Protein AF-A0A2C7A6H1-F1 (afdb_monomer)

Foldseek 3Di:
DPPVQLVVVQVVCCVPPVDGQPDVVSSVVSVCVVVVVVVVVVCPPPDVVVVPPPDPVVVVVVPDDDD

Structure (mmCIF, N/CA/C/O backbone):
data_AF-A0A2C7A6H1-F1
#
_entry.id   AF-A0A2C7A6H1-F1
#
loop_
_atom_site.group_PDB
_atom_site.id
_atom_site.type_symbol
_atom_site.label_atom_id
_atom_site.label_alt_id
_atom_site.label_comp_id
_atom_site.label_asym_id
_atom_site.label_entity_id
_atom_site.label_seq_id
_atom_site.pdbx_PDB_ins_code
_atom_site.Cartn_x
_atom_site.Cartn_y
_atom_site.Cartn_z
_atom_site.occupancy
_atom_site.B_iso_or_equiv
_atom_site.auth_seq_id
_atom_site.auth_comp_id
_atom_site.auth_asym_id
_atom_site.auth_atom_id
_atom_site.pdbx_PDB_model_num
ATOM 1 N N . MET A 1 1 ? 8.204 -15.709 -6.105 1.00 69.69 1 MET A N 1
ATOM 2 C CA . MET A 1 1 ? 8.078 -14.309 -6.543 1.00 69.69 1 MET A CA 1
ATOM 3 C C . MET A 1 1 ? 7.023 -14.294 -7.631 1.00 69.69 1 MET A C 1
ATOM 5 O O . MET A 1 1 ? 7.140 -15.097 -8.550 1.00 69.69 1 MET A O 1
ATOM 9 N N . ASP A 1 2 ? 5.953 -13.519 -7.460 1.00 91.00 2 ASP A N 1
ATOM 10 C CA . ASP A 1 2 ? 4.874 -13.437 -8.449 1.00 91.00 2 ASP A CA 1
ATOM 11 C C . ASP A 1 2 ? 5.272 -12.447 -9.550 1.00 91.00 2 ASP A C 1
ATOM 13 O O . ASP A 1 2 ? 5.199 -11.231 -9.383 1.00 91.00 2 ASP A O 1
ATOM 17 N N . GLU A 1 3 ? 5.762 -12.983 -10.665 1.00 93.81 3 GLU A N 1
ATOM 18 C CA . GLU A 1 3 ? 6.244 -12.183 -11.796 1.00 93.81 3 GLU A CA 1
ATOM 19 C C . GLU A 1 3 ? 5.116 -11.436 -12.520 1.00 93.81 3 GLU A C 1
ATOM 21 O O . GLU A 1 3 ? 5.365 -10.382 -13.108 1.00 93.81 3 GLU A O 1
ATOM 26 N N . ILE A 1 4 ? 3.876 -11.940 -12.461 1.00 95.88 4 ILE A N 1
ATOM 27 C CA . ILE A 1 4 ? 2.718 -11.255 -13.049 1.00 95.88 4 ILE A CA 1
ATOM 28 C C . ILE A 1 4 ? 2.427 -10.004 -12.227 1.00 95.88 4 ILE A C 1
ATOM 30 O O . ILE A 1 4 ? 2.355 -8.907 -12.782 1.00 95.88 4 ILE A O 1
ATOM 34 N N . PHE A 1 5 ? 2.364 -10.151 -10.903 1.00 94.75 5 PHE A N 1
ATOM 35 C CA . PHE A 1 5 ? 2.125 -9.027 -10.004 1.00 94.75 5 PHE A CA 1
ATOM 36 C C . PHE A 1 5 ? 3.198 -7.935 -10.140 1.00 94.75 5 PHE A C 1
ATOM 38 O O . PHE A 1 5 ? 2.878 -6.750 -10.210 1.00 94.75 5 PHE A O 1
ATOM 45 N N . ILE A 1 6 ? 4.477 -8.312 -10.242 1.00 95.44 6 ILE A N 1
ATOM 46 C CA . ILE A 1 6 ? 5.574 -7.348 -10.434 1.00 95.44 6 ILE A CA 1
ATOM 47 C C . ILE A 1 6 ? 5.414 -6.579 -11.750 1.00 95.44 6 ILE A C 1
ATOM 49 O O . ILE A 1 6 ? 5.610 -5.361 -11.779 1.00 95.44 6 ILE A O 1
ATOM 53 N N . ALA A 1 7 ? 5.042 -7.263 -12.836 1.00 95.94 7 ALA A N 1
ATOM 54 C CA . ALA A 1 7 ? 4.811 -6.622 -14.126 1.00 95.94 7 ALA A CA 1
ATOM 55 C C . ALA A 1 7 ? 3.632 -5.634 -14.071 1.00 95.94 7 ALA A C 1
ATOM 57 O O . ALA A 1 7 ? 3.724 -4.525 -14.602 1.00 95.94 7 ALA A O 1
ATOM 58 N N . GLU A 1 8 ? 2.546 -5.997 -13.389 1.00 96.25 8 GLU A N 1
ATOM 59 C CA . GLU A 1 8 ? 1.372 -5.138 -13.202 1.00 96.25 8 GLU A CA 1
ATOM 60 C C . GLU A 1 8 ? 1.666 -3.925 -12.309 1.00 96.25 8 GLU A C 1
ATOM 62 O O . GLU A 1 8 ? 1.283 -2.795 -12.641 1.00 96.25 8 GLU A O 1
ATOM 67 N N . ALA A 1 9 ? 2.400 -4.128 -11.212 1.00 95.12 9 ALA A N 1
ATOM 68 C CA . ALA A 1 9 ? 2.860 -3.058 -10.333 1.00 95.12 9 ALA A CA 1
ATOM 69 C C . ALA A 1 9 ? 3.768 -2.074 -11.091 1.00 95.12 9 ALA A C 1
ATOM 71 O O . ALA A 1 9 ? 3.576 -0.859 -11.006 1.00 95.12 9 ALA A O 1
ATOM 72 N N . GLY A 1 10 ? 4.695 -2.585 -11.909 1.00 96.06 10 GLY A N 1
ATOM 73 C CA . GLY A 1 10 ? 5.547 -1.776 -12.782 1.00 96.06 10 GLY A CA 1
ATOM 74 C C . GLY A 1 10 ? 4.757 -0.988 -13.830 1.00 96.06 10 GLY A C 1
ATOM 75 O O . GLY A 1 10 ? 4.981 0.210 -14.004 1.00 96.06 10 GLY A O 1
ATOM 76 N N . ALA A 1 11 ? 3.781 -1.618 -14.490 1.00 97.31 11 ALA A N 1
ATOM 77 C CA . ALA A 1 11 ? 2.908 -0.943 -15.451 1.00 97.31 11 ALA A CA 1
ATOM 78 C C . ALA A 1 11 ? 2.071 0.168 -14.793 1.00 97.31 11 ALA A C 1
ATOM 80 O O . ALA A 1 11 ? 1.857 1.227 -15.388 1.00 97.31 11 ALA A O 1
ATOM 81 N N . THR A 1 12 ? 1.624 -0.056 -13.557 1.00 96.25 12 THR A N 1
ATOM 82 C CA . THR A 1 12 ? 0.889 0.927 -12.755 1.00 96.25 12 THR A CA 1
ATOM 83 C C . THR A 1 12 ? 1.778 2.107 -12.375 1.00 96.25 12 THR A C 1
ATOM 85 O O . THR A 1 12 ? 1.380 3.253 -12.593 1.00 96.25 12 THR A O 1
ATOM 88 N N . ALA A 1 13 ? 2.996 1.850 -11.887 1.00 95.12 13 ALA A N 1
ATOM 89 C CA . ALA A 1 13 ? 3.975 2.893 -11.592 1.00 95.12 13 ALA A CA 1
ATOM 90 C C . ALA A 1 13 ? 4.260 3.742 -12.840 1.00 95.12 13 ALA A C 1
ATOM 92 O O . ALA A 1 13 ? 4.056 4.954 -12.818 1.00 95.12 13 ALA A O 1
ATOM 93 N N . ARG A 1 14 ? 4.575 3.106 -13.974 1.00 97.69 14 ARG A N 1
ATOM 94 C CA . ARG A 1 14 ? 4.798 3.808 -15.244 1.00 97.69 14 ARG A CA 1
ATOM 95 C C . ARG A 1 14 ? 3.597 4.661 -15.656 1.00 97.69 14 ARG A C 1
ATOM 97 O O . ARG A 1 14 ? 3.779 5.786 -16.109 1.00 97.69 14 ARG A O 1
ATOM 104 N N . ARG A 1 15 ? 2.372 4.147 -15.508 1.00 98.31 15 ARG A N 1
ATOM 105 C CA . ARG A 1 15 ? 1.145 4.863 -15.893 1.00 98.31 15 ARG A CA 1
ATOM 106 C C . ARG A 1 15 ? 0.930 6.138 -15.080 1.00 98.31 15 ARG A C 1
ATOM 108 O O . ARG A 1 15 ? 0.526 7.142 -15.658 1.00 98.31 15 ARG A O 1
ATOM 115 N N . TRP A 1 16 ? 1.162 6.091 -13.771 1.00 97.38 16 TRP A N 1
ATOM 116 C CA . TRP A 1 16 ? 0.809 7.190 -12.868 1.00 97.38 16 TRP A CA 1
ATOM 117 C C . TRP A 1 16 ? 1.957 8.149 -12.571 1.00 97.38 16 TRP A C 1
ATOM 119 O O . TRP A 1 16 ? 1.705 9.327 -12.332 1.00 97.38 16 TRP A O 1
ATOM 129 N N . SER A 1 17 ? 3.202 7.675 -12.597 1.00 96.00 17 SER A N 1
ATOM 130 C CA . SER A 1 17 ? 4.381 8.496 -12.297 1.00 96.00 17 SER A CA 1
ATOM 131 C C . SER A 1 17 ? 5.347 8.648 -13.471 1.00 96.00 17 SER A C 1
ATOM 133 O O . SER A 1 17 ? 6.284 9.437 -13.381 1.00 96.00 17 SER A O 1
ATOM 135 N N . GLY A 1 18 ? 5.147 7.919 -14.575 1.00 97.19 18 GLY A N 1
ATOM 136 C CA . GLY A 1 18 ? 6.066 7.922 -15.718 1.00 97.19 18 GLY A CA 1
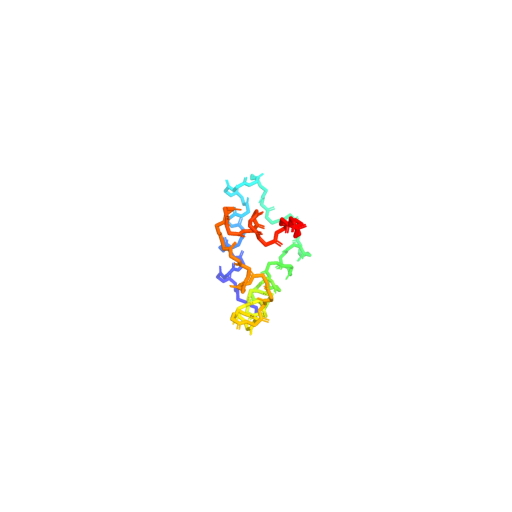ATOM 137 C C . GLY A 1 18 ? 7.379 7.172 -15.469 1.00 97.19 18 GLY A C 1
ATOM 138 O O . GLY A 1 18 ? 8.279 7.248 -16.301 1.00 97.19 18 GLY A O 1
ATOM 139 N N . ILE A 1 19 ? 7.504 6.462 -14.344 1.00 93.81 19 ILE A N 1
ATOM 140 C CA . ILE A 1 19 ? 8.735 5.788 -13.921 1.00 93.81 19 ILE A CA 1
ATOM 141 C C . I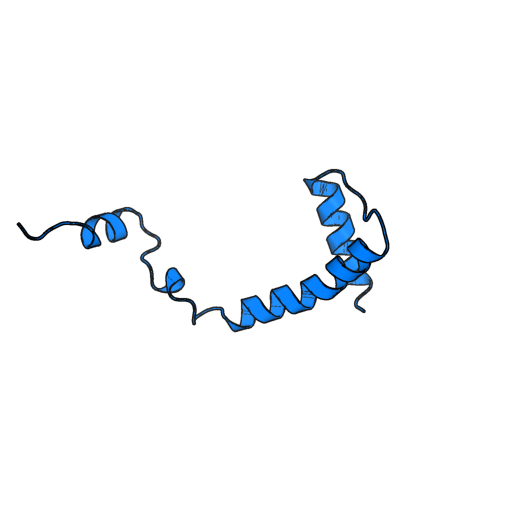LE A 1 19 ? 8.609 4.280 -14.167 1.00 93.81 19 ILE A C 1
ATOM 143 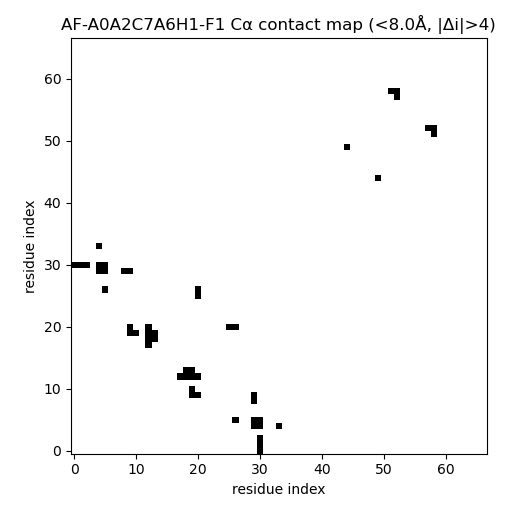O O . ILE A 1 19 ? 7.714 3.629 -13.629 1.00 93.81 19 ILE A O 1
ATOM 147 N N . ASP A 1 20 ? 9.523 3.725 -14.965 1.00 96.12 20 ASP A N 1
ATOM 148 C CA . ASP A 1 20 ? 9.738 2.276 -15.064 1.00 96.12 20 ASP A CA 1
ATOM 149 C C . ASP A 1 20 ? 10.494 1.761 -13.829 1.00 96.12 20 ASP A C 1
ATOM 151 O O . ASP A 1 20 ? 11.182 2.534 -13.165 1.00 96.12 20 ASP A O 1
ATOM 155 N N . ILE A 1 21 ? 10.416 0.456 -13.537 1.00 93.75 21 ILE A N 1
ATOM 156 C CA . ILE A 1 21 ? 11.176 -0.164 -12.436 1.00 93.75 21 ILE A CA 1
ATOM 157 C C . ILE A 1 21 ? 12.680 0.084 -12.670 1.00 93.75 21 ILE A C 1
ATOM 159 O O . ILE A 1 21 ? 13.247 -0.480 -13.607 1.00 93.75 21 ILE A O 1
ATOM 163 N N . PRO A 1 22 ? 13.348 0.918 -11.849 1.00 92.44 22 PRO A N 1
ATOM 164 C CA . PRO A 1 22 ? 14.662 1.452 -12.207 1.00 92.44 22 PRO A CA 1
ATOM 165 C C . PRO A 1 22 ? 15.831 0.520 -11.860 1.00 92.44 22 PRO A C 1
ATOM 167 O O . PRO A 1 22 ? 16.941 0.731 -12.344 1.00 92.44 22 PRO A O 1
ATOM 170 N N . ASN A 1 23 ? 15.627 -0.461 -10.976 1.00 95.56 23 ASN A N 1
ATOM 171 C CA . ASN A 1 23 ? 16.663 -1.376 -10.495 1.00 95.56 23 ASN A CA 1
ATOM 172 C C . ASN A 1 23 ? 16.059 -2.602 -9.785 1.00 95.56 23 ASN A C 1
ATOM 174 O O . ASN A 1 23 ? 14.852 -2.680 -9.554 1.00 95.56 23 ASN A O 1
ATOM 178 N N . GLU A 1 24 ? 16.926 -3.541 -9.404 1.00 95.81 24 GLU A N 1
ATOM 179 C CA . GLU A 1 24 ? 16.538 -4.781 -8.723 1.00 95.81 24 GLU A CA 1
ATOM 180 C C . GLU A 1 24 ? 15.922 -4.540 -7.337 1.00 95.81 24 GLU A C 1
ATOM 182 O O . GLU A 1 24 ? 14.980 -5.225 -6.953 1.00 95.81 24 GLU A O 1
ATOM 187 N N . THR A 1 25 ? 16.376 -3.522 -6.600 1.00 96.50 25 THR A N 1
ATOM 188 C CA . THR A 1 25 ? 15.771 -3.167 -5.306 1.00 96.50 25 THR A CA 1
ATOM 189 C C . THR A 1 25 ? 14.302 -2.792 -5.473 1.00 96.50 25 THR A C 1
ATOM 191 O O . THR A 1 25 ? 13.455 -3.263 -4.722 1.00 96.50 25 THR A O 1
ATOM 194 N N . ALA A 1 26 ? 13.972 -1.992 -6.488 1.00 93.94 26 ALA A N 1
ATOM 195 C CA . ALA A 1 26 ? 12.592 -1.640 -6.792 1.00 93.94 26 ALA A CA 1
ATOM 196 C C . ALA A 1 26 ? 11.764 -2.855 -7.243 1.00 93.94 26 ALA A C 1
ATOM 198 O O . ALA A 1 26 ? 10.587 -2.951 -6.897 1.00 93.94 26 ALA A O 1
ATOM 199 N N . ARG A 1 27 ? 12.375 -3.812 -7.957 1.00 94.81 27 ARG A N 1
ATOM 200 C CA . ARG A 1 27 ? 11.733 -5.092 -8.290 1.00 94.81 27 ARG A CA 1
ATOM 201 C C . ARG A 1 27 ? 11.393 -5.892 -7.032 1.00 94.81 27 ARG A C 1
ATOM 203 O O . ARG A 1 27 ? 10.272 -6.379 -6.913 1.00 94.81 27 ARG A O 1
ATOM 210 N 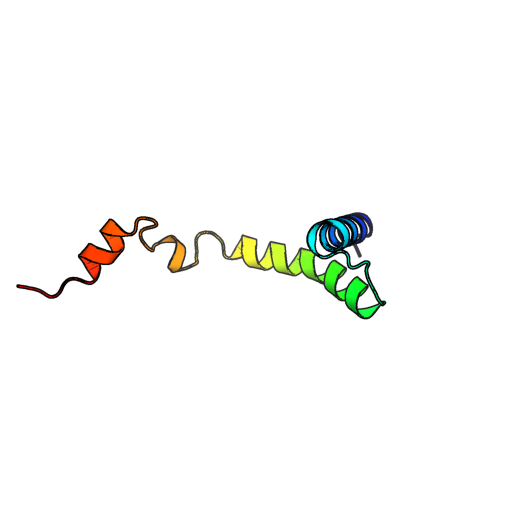N . GLN A 1 28 ? 12.322 -5.982 -6.081 1.00 95.38 28 GLN A N 1
ATOM 211 C CA . GLN A 1 28 ? 12.084 -6.669 -4.813 1.00 95.38 28 GLN A CA 1
ATOM 212 C C . GLN A 1 28 ? 10.988 -5.975 -3.994 1.00 95.38 28 GLN A C 1
ATOM 214 O O . GLN A 1 28 ? 10.090 -6.640 -3.491 1.00 95.38 28 GLN A O 1
ATOM 219 N N . MET A 1 29 ? 10.984 -4.640 -3.943 1.00 93.62 29 MET A N 1
ATOM 220 C CA . MET A 1 29 ? 9.911 -3.885 -3.286 1.00 93.62 29 MET A CA 1
ATOM 221 C C . MET A 1 29 ? 8.538 -4.150 -3.922 1.00 93.62 29 MET A C 1
ATOM 223 O O . MET A 1 29 ? 7.546 -4.272 -3.206 1.00 93.62 29 MET A O 1
ATOM 227 N N . ALA A 1 30 ? 8.466 -4.276 -5.253 1.00 94.31 30 ALA A N 1
ATOM 228 C CA . ALA A 1 30 ? 7.233 -4.664 -5.937 1.00 94.31 30 ALA A CA 1
ATOM 229 C C . ALA A 1 30 ? 6.802 -6.095 -5.574 1.00 94.31 30 ALA A C 1
ATOM 231 O O . ALA A 1 30 ? 5.611 -6.347 -5.421 1.00 94.31 30 ALA A O 1
ATOM 232 N N . ALA A 1 31 ? 7.745 -7.021 -5.379 1.00 94.19 31 ALA A N 1
ATOM 233 C CA . ALA A 1 31 ? 7.439 -8.371 -4.908 1.00 94.19 31 ALA A CA 1
ATOM 234 C C . ALA A 1 31 ? 6.875 -8.373 -3.474 1.00 94.19 31 ALA A C 1
ATOM 236 O O . ALA A 1 31 ? 5.924 -9.099 -3.180 1.00 94.19 31 ALA A O 1
ATOM 237 N N . ASP A 1 32 ? 7.437 -7.540 -2.596 1.00 95.69 32 ASP A N 1
ATOM 238 C CA . ASP A 1 32 ? 7.044 -7.451 -1.186 1.00 95.69 32 ASP A CA 1
ATOM 239 C C . ASP A 1 32 ? 5.690 -6.738 -0.997 1.00 95.69 32 ASP A C 1
ATOM 241 O O . ASP A 1 32 ? 4.986 -6.981 -0.013 1.00 95.69 32 ASP A O 1
ATOM 245 N N . LEU A 1 33 ? 5.281 -5.903 -1.961 1.00 94.44 33 LEU A N 1
ATOM 246 C CA . LEU A 1 33 ? 4.013 -5.172 -1.926 1.00 94.44 33 LEU A CA 1
ATOM 247 C C . LEU A 1 33 ? 2.795 -6.105 -1.832 1.00 94.44 33 LEU A C 1
ATOM 249 O O . LEU A 1 33 ? 1.839 -5.774 -1.136 1.00 94.44 33 LEU A O 1
ATOM 253 N N . LEU A 1 34 ? 2.833 -7.281 -2.467 1.00 91.75 34 LEU A N 1
ATOM 254 C CA . LEU A 1 34 ? 1.732 -8.249 -2.392 1.00 91.75 34 LEU A CA 1
ATOM 255 C C . LEU A 1 34 ? 1.490 -8.721 -0.951 1.00 91.75 34 LEU A C 1
ATOM 257 O O . LEU A 1 34 ? 0.348 -8.798 -0.499 1.00 91.75 34 LEU A O 1
ATOM 261 N N . LYS A 1 35 ? 2.571 -8.987 -0.207 1.00 93.81 35 LYS A N 1
ATOM 262 C CA . LYS A 1 35 ? 2.478 -9.329 1.215 1.00 93.81 35 LYS A CA 1
ATOM 263 C C . LYS A 1 35 ? 1.930 -8.153 2.021 1.00 93.81 35 LYS A C 1
ATOM 265 O O . LYS A 1 35 ? 1.065 -8.358 2.863 1.00 93.81 35 LYS A O 1
ATOM 270 N N . LEU A 1 36 ? 2.414 -6.942 1.756 1.00 95.12 36 LEU A N 1
ATOM 271 C CA . LEU A 1 36 ? 1.964 -5.747 2.466 1.00 95.12 36 LEU A CA 1
ATOM 272 C C . LEU A 1 36 ? 0.458 -5.498 2.277 1.00 95.12 36 LEU A C 1
ATOM 274 O O . LEU A 1 36 ? -0.226 -5.167 3.241 1.00 95.12 36 LEU A O 1
ATOM 278 N N . ILE A 1 37 ? -0.068 -5.701 1.064 1.00 94.00 37 ILE A N 1
ATOM 279 C CA . ILE A 1 37 ? -1.511 -5.629 0.788 1.00 94.00 37 ILE A CA 1
ATOM 280 C C . ILE A 1 37 ? -2.266 -6.646 1.647 1.00 94.00 37 ILE A C 1
ATOM 282 O O . ILE A 1 37 ? -3.198 -6.263 2.348 1.00 94.00 37 ILE A O 1
ATOM 286 N N . ALA A 1 38 ? -1.835 -7.910 1.648 1.00 94.62 38 ALA A N 1
ATOM 287 C CA . ALA A 1 38 ? -2.478 -8.960 2.436 1.00 94.62 38 ALA A CA 1
ATOM 288 C C . ALA A 1 38 ? -2.441 -8.669 3.949 1.00 94.62 38 ALA A C 1
ATOM 290 O O . ALA A 1 38 ? -3.425 -8.901 4.650 1.00 94.62 38 ALA A O 1
ATOM 291 N N . ASP A 1 39 ? -1.330 -8.124 4.450 1.00 95.06 39 ASP A N 1
ATOM 292 C CA . ASP A 1 39 ? -1.195 -7.736 5.855 1.00 95.06 39 ASP A CA 1
ATOM 293 C C . ASP A 1 39 ? -2.187 -6.610 6.218 1.00 95.06 39 ASP A C 1
ATOM 295 O O . ASP A 1 39 ? -2.813 -6.667 7.274 1.00 95.06 39 ASP A O 1
ATOM 299 N N . PHE A 1 40 ? -2.399 -5.620 5.339 1.00 92.88 40 PHE A N 1
ATOM 300 C CA . PHE A 1 40 ? -3.426 -4.589 5.548 1.00 92.88 40 PHE A CA 1
ATOM 301 C C . PHE A 1 40 ? -4.852 -5.132 5.429 1.00 92.88 40 PHE A C 1
ATOM 303 O O . PHE A 1 40 ? -5.725 -4.732 6.197 1.00 92.88 40 PHE A O 1
ATOM 310 N N . GLU A 1 41 ? -5.109 -6.046 4.494 1.00 94.00 41 GLU A N 1
ATOM 311 C CA . GLU A 1 41 ? -6.418 -6.691 4.360 1.00 94.00 41 GLU A CA 1
ATOM 312 C C . GLU A 1 41 ? -6.787 -7.500 5.605 1.00 94.00 41 GLU A C 1
ATOM 314 O O . GLU A 1 41 ? -7.949 -7.493 6.004 1.00 94.00 41 GLU A O 1
ATOM 319 N N . ALA A 1 42 ? -5.809 -8.126 6.263 1.00 94.69 42 ALA A N 1
ATOM 320 C CA . ALA A 1 42 ? -6.014 -8.842 7.520 1.00 94.69 42 ALA A CA 1
ATOM 321 C C . ALA A 1 42 ? -6.384 -7.924 8.699 1.00 94.69 42 ALA A C 1
ATOM 323 O O . ALA A 1 42 ? -6.965 -8.394 9.675 1.00 94.69 42 ALA A O 1
ATOM 324 N N . LEU A 1 43 ? -6.049 -6.633 8.621 1.00 91.25 43 LEU A N 1
ATOM 325 C CA . LEU A 1 43 ? -6.416 -5.636 9.629 1.00 91.25 43 LEU A CA 1
ATOM 326 C C . LEU A 1 43 ? -7.798 -5.015 9.376 1.00 91.25 43 LEU A C 1
ATOM 328 O O . LEU A 1 43 ? -8.336 -4.367 10.270 1.00 91.25 43 LEU A O 1
ATOM 332 N N . ARG A 1 44 ? -8.379 -5.203 8.184 1.00 87.44 44 ARG A N 1
ATOM 333 C CA . ARG A 1 44 ? -9.691 -4.648 7.830 1.00 87.44 44 ARG A CA 1
ATOM 334 C C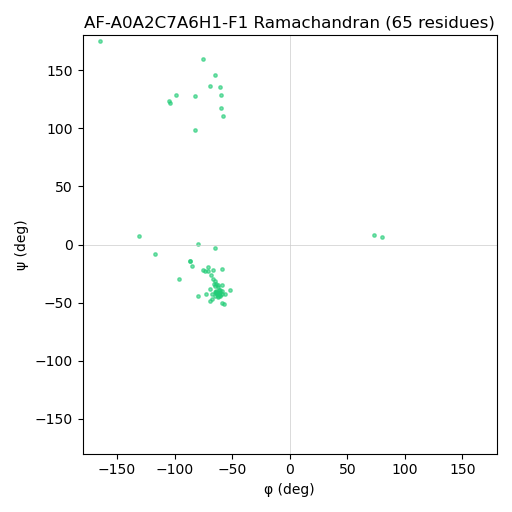 . ARG A 1 44 ? -10.778 -5.172 8.773 1.00 87.44 44 ARG A C 1
ATOM 336 O O . ARG A 1 44 ? -10.863 -6.371 9.029 1.00 87.44 44 ARG A O 1
ATOM 343 N N . GLY A 1 45 ? -11.643 -4.282 9.239 1.00 83.81 45 GLY A N 1
ATOM 344 C CA . GLY A 1 45 ? -12.669 -4.556 10.249 1.00 83.81 45 GLY A CA 1
ATOM 345 C C . GLY A 1 45 ? -12.151 -4.566 11.693 1.00 83.81 45 GLY A C 1
ATOM 346 O O . GLY A 1 45 ? -12.895 -4.953 12.592 1.00 83.81 45 GLY A O 1
ATOM 347 N N . GLY A 1 46 ? -10.885 -4.206 11.918 1.00 85.12 46 GLY A N 1
ATOM 348 C CA . GLY A 1 46 ? -10.257 -4.126 13.240 1.00 85.12 46 GLY A CA 1
ATOM 349 C C . GLY A 1 46 ? -9.503 -2.820 13.486 1.00 85.12 46 GLY A C 1
ATOM 350 O O . GLY A 1 46 ? -8.792 -2.711 14.488 1.00 85.12 46 GLY A O 1
ATOM 351 N N . LEU A 1 47 ? -9.606 -1.844 12.579 1.00 80.44 47 LEU A N 1
ATOM 352 C CA . LEU A 1 47 ? -8.902 -0.572 12.688 1.00 80.44 47 LEU A CA 1
ATOM 353 C C . LEU A 1 47 ? -9.851 0.481 13.260 1.00 80.44 47 LEU A C 1
ATOM 355 O O . LEU A 1 47 ? -10.926 0.700 12.722 1.00 80.44 47 LEU A O 1
ATOM 359 N N . GLY A 1 48 ? -9.433 1.186 14.315 1.00 73.19 48 GLY A N 1
ATOM 360 C CA . GLY A 1 48 ? -10.305 2.139 15.019 1.00 73.19 48 GLY A CA 1
ATOM 361 C C . GLY A 1 48 ? -10.858 3.285 14.158 1.00 73.19 48 GLY A C 1
ATOM 362 O O . GLY A 1 48 ? -11.898 3.832 1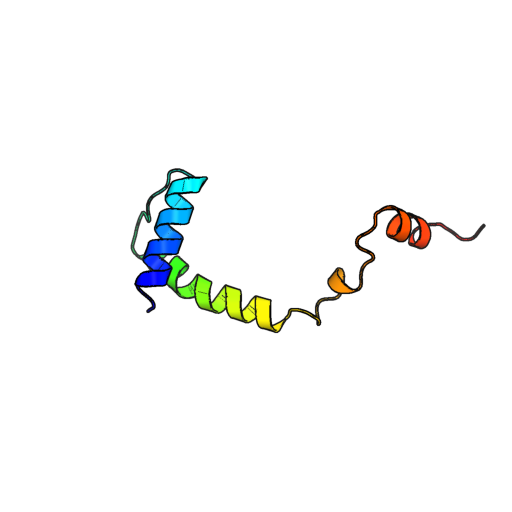4.498 1.00 73.19 48 GLY A O 1
ATOM 363 N N . PHE A 1 49 ? -10.227 3.615 13.022 1.00 74.12 49 PHE A N 1
ATOM 364 C CA . PHE A 1 49 ? -10.779 4.599 12.079 1.00 74.12 49 PHE A CA 1
ATOM 365 C C . PHE A 1 49 ? -12.011 4.083 11.318 1.00 74.12 49 PHE A C 1
ATOM 367 O O . PHE A 1 49 ? -12.748 4.874 10.745 1.00 74.12 49 PHE A O 1
ATOM 374 N N . GLU A 1 50 ? -12.230 2.767 11.254 1.00 76.44 50 GLU A N 1
ATOM 375 C CA . GLU A 1 50 ? -13.413 2.174 10.616 1.00 76.44 50 GLU A CA 1
ATOM 376 C C . GLU A 1 50 ? -14.662 2.341 11.494 1.00 76.44 50 GLU A C 1
ATOM 378 O O . GLU A 1 50 ? -15.780 2.321 10.979 1.00 76.44 50 GLU A O 1
ATOM 383 N N . ASP A 1 51 ? -14.459 2.552 12.797 1.00 74.81 51 ASP A N 1
ATOM 384 C CA . ASP A 1 51 ? -15.499 2.902 13.764 1.00 74.81 51 ASP A CA 1
ATOM 385 C C . ASP A 1 51 ? -15.750 4.420 13.824 1.00 74.81 51 ASP A C 1
ATOM 387 O O . ASP A 1 51 ? -16.762 4.859 14.379 1.00 74.81 51 ASP A O 1
ATOM 391 N N . GLU A 1 52 ? -14.850 5.237 13.261 1.00 70.94 52 GLU A N 1
ATOM 392 C CA . GLU A 1 52 ? -15.053 6.680 13.177 1.00 70.94 52 GLU A CA 1
ATOM 393 C C . GLU A 1 52 ? -16.192 6.985 12.193 1.00 70.94 52 GLU A C 1
ATOM 395 O O . GLU A 1 52 ? -16.265 6.408 11.101 1.00 70.94 52 GLU A O 1
ATOM 400 N N . PRO A 1 53 ? -17.106 7.906 12.537 1.00 67.31 53 PRO A N 1
ATOM 401 C CA . PRO A 1 53 ? -18.151 8.294 11.614 1.00 67.31 53 PRO A CA 1
ATOM 402 C C . PRO A 1 53 ? -17.531 8.877 10.338 1.00 67.31 53 PRO A C 1
ATOM 404 O O . PRO A 1 53 ? -16.909 9.935 10.356 1.00 67.31 53 PRO A O 1
ATOM 407 N N . ALA A 1 54 ? -17.775 8.222 9.200 1.00 68.06 54 ALA A N 1
ATOM 408 C CA . ALA A 1 54 ? -17.331 8.685 7.881 1.00 68.06 54 ALA A CA 1
ATOM 409 C C . ALA A 1 54 ? -17.981 10.016 7.435 1.00 68.06 54 ALA A C 1
ATOM 411 O O . ALA A 1 54 ? -17.678 10.524 6.354 1.00 68.06 54 ALA A O 1
ATOM 412 N N . ASP A 1 55 ? -18.896 10.563 8.242 1.00 69.25 55 ASP A N 1
ATOM 413 C CA . ASP A 1 55 ? -19.590 11.821 8.001 1.00 69.25 55 ASP A CA 1
ATOM 414 C C . ASP A 1 55 ? -19.032 12.937 8.895 1.00 69.25 55 ASP A C 1
ATOM 416 O O . ASP A 1 55 ? -19.050 12.859 10.127 1.00 69.25 55 ASP A O 1
ATOM 420 N N . PHE A 1 56 ? -18.588 14.011 8.245 1.00 69.75 56 PHE A N 1
ATOM 421 C CA . PHE A 1 56 ? -18.048 15.213 8.873 1.00 69.75 56 PHE A CA 1
ATOM 422 C C . PHE A 1 56 ? -18.989 15.783 9.945 1.00 69.75 56 PHE A C 1
ATOM 424 O O . PHE A 1 56 ? -18.538 16.182 11.016 1.00 69.75 56 PHE A O 1
ATOM 431 N N . GLU A 1 57 ? -20.303 15.761 9.705 1.00 75.06 57 GLU A N 1
ATOM 432 C CA . GLU A 1 57 ? -21.307 16.290 10.638 1.00 75.06 57 GLU A CA 1
ATOM 433 C C . GLU A 1 57 ? -21.482 15.433 11.903 1.00 75.06 57 GLU A C 1
ATOM 435 O O . GLU A 1 57 ? -21.971 15.909 12.933 1.00 75.06 57 GLU A O 1
ATOM 440 N N . ALA A 1 58 ? -21.125 14.150 11.855 1.00 75.25 58 ALA A N 1
ATOM 441 C CA . ALA A 1 58 ? -21.114 13.289 13.034 1.00 75.25 58 ALA A CA 1
ATOM 442 C C . ALA A 1 58 ? -19.850 13.529 13.875 1.00 75.25 58 ALA A C 1
ATOM 444 O O . ALA A 1 58 ? -19.975 13.764 15.075 1.00 75.25 58 ALA A O 1
ATOM 445 N N . ALA A 1 59 ? -18.675 13.636 13.245 1.00 77.19 59 ALA A N 1
ATOM 446 C CA . ALA A 1 59 ? -17.444 14.025 13.938 1.00 77.19 59 ALA A CA 1
ATOM 447 C C . ALA A 1 59 ? -17.559 15.415 14.603 1.00 77.19 59 ALA A C 1
ATOM 449 O O . ALA A 1 59 ? -17.141 15.608 15.744 1.00 77.19 59 ALA A O 1
ATOM 450 N N . LEU A 1 60 ? -18.199 16.383 13.932 1.00 77.44 60 LEU A N 1
ATOM 451 C CA . LEU A 1 60 ? -18.384 17.738 14.463 1.00 77.44 60 LEU A CA 1
ATOM 452 C C . LEU A 1 60 ? -19.282 17.779 15.714 1.00 77.44 60 LEU A C 1
ATOM 454 O O . LEU A 1 60 ? -1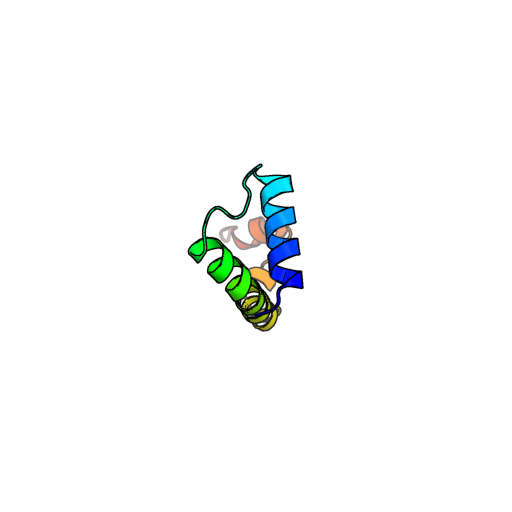9.107 18.641 16.577 1.00 77.44 60 LEU A O 1
ATOM 458 N N . ARG A 1 61 ? -20.255 16.862 15.814 1.00 77.88 61 ARG A N 1
ATOM 459 C CA . ARG A 1 61 ? -21.142 16.738 16.980 1.00 77.88 61 ARG A CA 1
ATOM 460 C C . ARG A 1 61 ? -20.419 16.155 18.187 1.00 77.88 61 ARG A C 1
ATOM 462 O O . ARG A 1 61 ? -20.594 16.689 19.280 1.00 77.88 61 ARG A O 1
ATOM 469 N N . ASP A 1 62 ? -19.594 15.133 17.984 1.00 77.12 62 ASP A N 1
ATOM 470 C CA . ASP A 1 62 ? -18.826 14.495 19.060 1.00 77.12 62 ASP A CA 1
ATOM 471 C C . ASP A 1 62 ? -17.763 15.432 19.652 1.00 77.12 62 ASP A C 1
ATOM 473 O O . ASP A 1 62 ? -17.468 15.370 20.844 1.00 77.12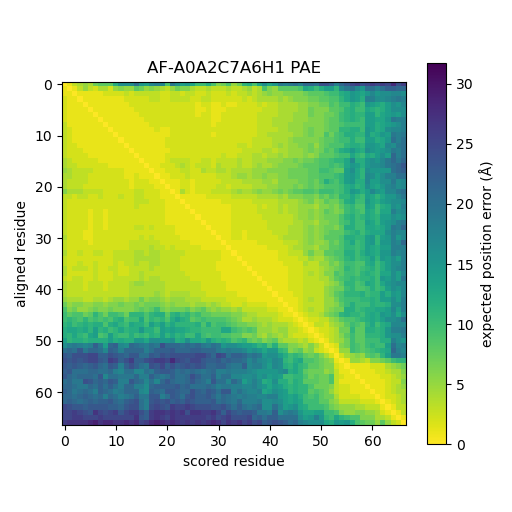 62 ASP A O 1
ATOM 477 N N . CYS A 1 63 ? -17.228 16.360 18.853 1.00 80.69 63 CYS A N 1
ATOM 478 C CA . CYS A 1 63 ? -16.270 17.366 19.317 1.00 80.69 63 CYS A CA 1
ATOM 479 C C . CYS A 1 63 ? -16.898 18.571 20.045 1.00 80.69 63 CYS A C 1
ATOM 481 O O . CYS A 1 63 ? -16.175 19.496 20.418 1.00 80.69 63 CYS A O 1
ATOM 483 N N . LYS A 1 64 ? -18.223 18.624 20.222 1.00 84.19 64 LYS A N 1
ATOM 484 C CA . LYS A 1 64 ? -18.888 19.790 20.815 1.00 84.19 64 LYS A CA 1
ATOM 485 C C . LYS A 1 64 ? -18.825 19.740 22.347 1.00 84.19 64 LYS A C 1
ATOM 487 O O . LYS A 1 64 ? -19.239 18.758 22.956 1.00 84.19 64 LYS A O 1
ATOM 492 N N . GLU A 1 65 ? -18.349 20.814 22.977 1.00 73.69 65 GLU A N 1
ATOM 493 C CA . GLU A 1 65 ? -18.313 20.912 24.444 1.00 73.69 65 GLU A CA 1
ATOM 494 C C . GLU A 1 65 ? -19.736 20.929 25.046 1.00 73.69 65 GLU A C 1
ATOM 496 O O . GLU A 1 65 ? -20.653 21.489 24.427 1.00 73.69 65 GLU A O 1
ATOM 501 N N . PRO A 1 66 ? -19.950 20.337 26.240 1.00 73.94 66 PRO A N 1
ATOM 502 C CA . PRO A 1 66 ? -21.233 20.412 26.929 1.00 73.94 66 PRO A CA 1
ATOM 503 C C . PRO A 1 66 ? -21.599 21.871 27.220 1.00 73.94 66 PRO A C 1
ATOM 505 O O . PRO A 1 66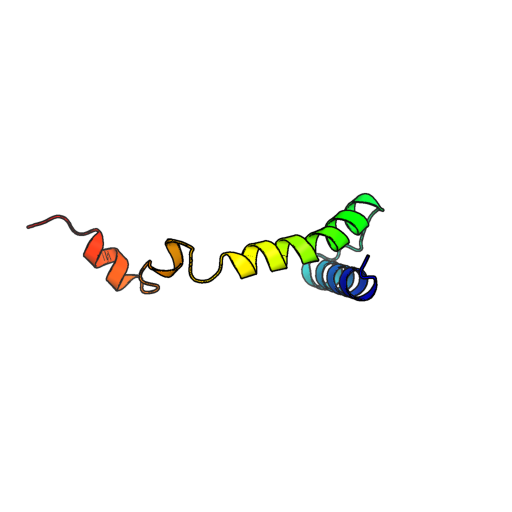 ? -20.789 22.614 27.774 1.00 73.94 66 PRO A O 1
ATOM 508 N N . GLY A 1 67 ? -22.815 22.259 26.829 1.00 60.75 67 GLY A N 1
ATOM 509 C CA . GLY A 1 67 ? -23.401 23.562 27.159 1.00 60.75 67 GLY A CA 1
ATOM 510 C C . GLY A 1 67 ? -23.930 23.636 28.583 1.00 60.75 67 GLY A C 1
ATOM 511 O O . GLY A 1 67 ? -24.276 22.570 29.144 1.00 60.75 67 GLY A O 1
#

Organism: NCBI:txid1335062

Secondary structure (DSSP, 8-state):
--HHHHHHHHHHHHHHHS----SHHHHHHHHHHHHHHHHHHHHTT--GGGSS-SSHHHHHHHTPPP-

pLDDT: mean 87.62, std 10.26, range [60.75, 98.31]

Radius of gyration: 19.39 Å; Cα contacts (8 Å, |Δi|>4): 26; chains: 1; bounding box: 40×38×43 Å

Solvent-accessible surface area (backbone atoms only — not comparable to full-atom values): 4134 Å² total; per-residue (Å²): 128,60,67,66,58,34,51,52,50,34,52,49,39,27,71,77,72,72,43,65,74,85,48,69,68,54,48,52,51,43,48,50,44,59,57,53,51,53,57,51,58,72,42,61,97,72,46,75,72,77,74,48,66,93,43,70,73,55,51,56,56,74,72,53,76,88,129

Nearest PDB structures (foldseek):
  1ifx-assembly1_B  TM=6.375E-01  e=8.912E+00  Bacillus subtilis
  1fyd-assembly1_B  TM=5.924E-01  e=6.723E+00  Bacillus subtilis

Mean predicted aligned error: 8.2 Å

Sequence (67 aa):
MDEIFIAEAGATARRWSGIDIPNETARQMAADLLKLIADFEALRGGLGFEDEPADFEAALRDCKEPG